Protein AF-A0A1C2FYN4-F1 (afdb_monomer)

InterPro domains:
  IPR036282 Glutathione S-transferase, C-terminal domain superfamily [SSF47616] (30-109)

Radius of gyration: 17.86 Å; Cα contacts (8 Å, |Δi|>4): 74; chains: 1; bounding box: 52×36×40 Å

Foldseek 3Di:
DDPLVCCVPPPVNVVVVCCVVCCVVVVVPQPQVCLVVVVQRDPVVVLVVVLVQLVQALANVHDDDDPCLVVVLVVLVVCVVVVVDDDDPSSVSSNCSSCPPPVNVVVVVVSVVRDPPDPPDD

Secondary structure (DSSP, 8-state):
--TTHHHHTSHHHHHHHHHHHHHHHTT-PPPGGGGGGSSS--HHHHHHHHHHHHHSSSBTTBTS--HHHHHHHHHHHHHHHHTSS---HHHHHHHHHHHHSHHHHHHHHHHHHHS-------

Solvent-accessible surface area (backbone atoms only — not comparable to full-atom values): 7259 Å² total; per-residue (Å²): 140,62,87,69,57,61,53,74,72,29,75,60,43,59,50,51,56,48,52,69,61,44,41,60,76,73,60,68,60,80,52,80,86,49,27,77,74,65,81,67,51,46,73,67,58,48,51,51,53,49,33,58,46,36,63,75,28,77,26,78,71,31,87,48,86,49,74,64,45,58,55,52,34,51,51,50,47,49,24,44,74,73,64,77,32,85,87,44,71,48,51,51,55,38,30,48,57,56,55,66,33,72,67,42,49,51,50,51,50,52,54,61,68,62,50,79,79,71,86,75,80,126

Structure (mmCIF, N/CA/C/O backbone):
data_AF-A0A1C2FYN4-F1
#
_entry.id   AF-A0A1C2FYN4-F1
#
loop_
_atom_site.group_PDB
_atom_site.id
_atom_site.type_symbol
_atom_site.label_atom_id
_atom_site.label_alt_id
_atom_site.label_comp_id
_atom_site.label_asym_id
_atom_site.label_entity_id
_atom_site.label_seq_id
_atom_site.pdbx_PDB_ins_code
_atom_site.Cartn_x
_atom_site.Cartn_y
_atom_site.Cartn_z
_atom_site.occupancy
_atom_site.B_iso_or_equiv
_atom_site.auth_seq_id
_atom_site.auth_comp_id
_atom_site.auth_asym_id
_atom_site.auth_atom_id
_atom_site.pdbx_PDB_model_num
ATOM 1 N N . MET A 1 1 ? 16.530 16.146 -20.924 1.00 40.72 1 MET A N 1
ATOM 2 C CA . MET A 1 1 ? 15.771 16.896 -19.905 1.00 40.72 1 MET A CA 1
ATOM 3 C C . MET A 1 1 ? 14.576 16.032 -19.537 1.00 40.72 1 MET A C 1
ATOM 5 O O . MET A 1 1 ? 13.639 15.944 -20.321 1.00 40.72 1 MET A O 1
ATOM 9 N N . ARG A 1 2 ? 14.722 15.206 -18.494 1.00 42.84 2 ARG A N 1
ATOM 10 C CA . ARG A 1 2 ? 13.801 14.106 -18.178 1.00 42.84 2 ARG A CA 1
ATOM 11 C C . ARG A 1 2 ? 12.770 14.587 -17.157 1.00 42.84 2 ARG A C 1
ATOM 13 O O . ARG A 1 2 ? 13.101 15.243 -16.181 1.00 42.84 2 ARG A O 1
ATOM 20 N N . SER A 1 3 ? 11.510 14.284 -17.429 1.00 46.84 3 SER A N 1
ATOM 21 C CA . SER A 1 3 ? 10.308 14.810 -16.772 1.00 46.84 3 SER A CA 1
ATOM 22 C C . SER A 1 3 ? 10.139 14.457 -15.284 1.00 46.84 3 SER A C 1
ATOM 24 O O . SER A 1 3 ? 9.203 14.954 -14.668 1.00 46.84 3 SER A O 1
ATOM 26 N N . GLY A 1 4 ? 11.014 13.629 -14.703 1.00 48.84 4 GLY A N 1
ATOM 27 C CA . GLY A 1 4 ? 10.987 13.256 -13.279 1.00 48.84 4 GLY A CA 1
ATOM 28 C C . GLY A 1 4 ? 11.747 14.218 -12.355 1.00 48.84 4 GLY A C 1
ATOM 29 O O . GLY A 1 4 ? 11.383 14.361 -11.189 1.00 48.84 4 GLY A O 1
ATOM 30 N N . ASP A 1 5 ? 12.740 14.941 -12.879 1.00 47.38 5 ASP A N 1
ATOM 31 C CA . ASP A 1 5 ? 13.604 15.824 -12.075 1.00 47.38 5 ASP A CA 1
ATOM 32 C C . ASP A 1 5 ? 12.914 17.147 -11.722 1.00 47.38 5 ASP A C 1
ATOM 34 O O . ASP A 1 5 ? 13.148 17.730 -10.666 1.00 47.38 5 ASP A O 1
ATOM 38 N N . PHE A 1 6 ? 11.975 17.582 -12.569 1.00 50.91 6 PHE A N 1
ATOM 39 C CA . PHE A 1 6 ? 11.196 18.804 -12.355 1.00 50.91 6 PHE A CA 1
ATOM 40 C C . PHE A 1 6 ? 10.342 18.738 -11.084 1.00 50.91 6 PHE A C 1
ATOM 42 O O . PHE A 1 6 ? 10.058 19.754 -10.459 1.00 50.91 6 PHE A O 1
ATOM 49 N N . VAL A 1 7 ? 9.932 17.531 -10.698 1.00 55.31 7 VAL A N 1
ATOM 50 C CA . VAL A 1 7 ? 9.030 17.311 -9.575 1.00 55.31 7 VAL A CA 1
ATOM 51 C C . VAL A 1 7 ? 9.792 17.418 -8.249 1.00 55.31 7 VAL A C 1
ATOM 53 O O . VAL A 1 7 ? 9.356 18.163 -7.376 1.00 55.31 7 VAL A O 1
ATOM 56 N N . LYS A 1 8 ? 10.972 16.793 -8.125 1.00 50.56 8 LYS A N 1
ATOM 57 C CA . LYS A 1 8 ? 11.806 16.843 -6.905 1.00 50.56 8 LYS A CA 1
ATOM 58 C C . LYS A 1 8 ? 12.509 18.183 -6.678 1.00 50.56 8 LYS A C 1
ATOM 60 O O . LYS A 1 8 ? 12.691 18.563 -5.526 1.00 50.56 8 LYS A O 1
ATOM 65 N N . GLU A 1 9 ? 12.875 18.893 -7.744 1.00 54.53 9 GLU A N 1
ATOM 66 C CA . GLU A 1 9 ? 13.509 20.217 -7.637 1.00 54.53 9 GLU A CA 1
ATOM 67 C C . GLU A 1 9 ? 12.501 21.372 -7.598 1.00 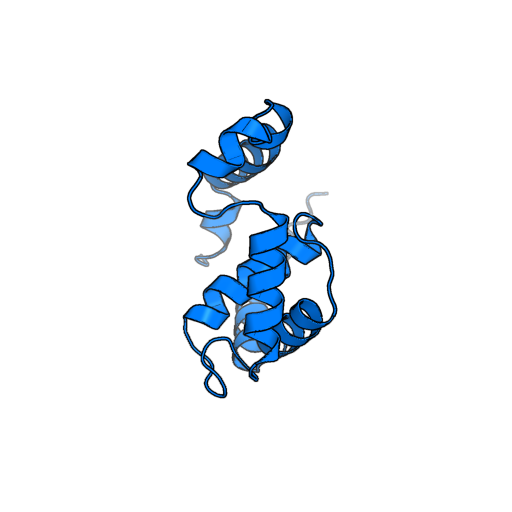54.53 9 GLU A C 1
ATOM 69 O O . GLU A 1 9 ? 12.874 22.534 -7.429 1.00 54.53 9 GLU A O 1
ATOM 74 N N . SER A 1 10 ? 11.203 21.070 -7.713 1.00 52.09 10 SER A N 1
ATOM 75 C CA . SER A 1 10 ? 10.178 22.088 -7.540 1.00 52.09 10 SER A CA 1
ATOM 76 C C . SER A 1 10 ? 10.150 22.561 -6.076 1.00 52.09 10 SER A C 1
ATOM 78 O O . SER A 1 10 ? 10.056 21.737 -5.160 1.00 52.09 10 SER A O 1
ATOM 80 N N . PRO A 1 11 ? 10.140 23.881 -5.811 1.00 58.44 11 PRO A N 1
ATOM 81 C CA . PRO A 1 11 ? 9.958 24.406 -4.453 1.00 58.44 11 PRO A CA 1
ATOM 82 C C . PRO A 1 11 ? 8.623 23.952 -3.832 1.00 58.44 11 PRO A C 1
ATOM 84 O O . PRO A 1 11 ? 8.470 23.925 -2.615 1.00 58.44 11 PRO A O 1
ATOM 87 N N . LEU A 1 12 ? 7.680 23.509 -4.669 1.00 56.25 12 LEU A N 1
ATOM 88 C CA . LEU A 1 12 ? 6.412 22.914 -4.270 1.00 56.25 12 LEU A CA 1
ATOM 89 C C . LEU A 1 12 ? 6.567 21.526 -3.630 1.00 56.25 12 LEU A C 1
ATOM 91 O O . LEU A 1 12 ? 5.766 21.191 -2.768 1.00 56.25 12 LEU A O 1
ATOM 95 N N . TYR A 1 13 ? 7.586 20.732 -3.973 1.00 60.25 13 TYR A N 1
ATOM 96 C CA . TYR A 1 13 ? 7.787 19.404 -3.375 1.00 60.25 13 TYR A CA 1
ATOM 97 C C . TYR A 1 13 ? 8.217 19.485 -1.913 1.00 60.25 13 TYR A C 1
ATOM 99 O O . TYR A 1 13 ? 7.692 18.771 -1.058 1.00 60.25 13 TYR A O 1
ATOM 107 N N . HIS A 1 14 ? 9.124 20.417 -1.615 1.00 55.59 14 HIS A N 1
ATOM 108 C CA . HIS A 1 14 ? 9.496 20.734 -0.240 1.00 55.59 14 HIS A CA 1
ATOM 109 C C . HIS A 1 14 ? 8.300 21.302 0.533 1.00 55.59 14 HIS A C 1
ATOM 111 O O . HIS A 1 14 ? 8.074 20.909 1.674 1.00 55.59 14 HIS A O 1
ATOM 117 N N . GLN A 1 15 ? 7.485 22.148 -0.110 1.00 53.12 15 GLN A N 1
ATOM 118 C CA . GLN A 1 15 ? 6.251 22.682 0.470 1.00 53.12 15 GLN A CA 1
ATOM 119 C C . GLN A 1 15 ? 5.232 21.573 0.791 1.00 53.12 15 GLN A C 1
ATOM 121 O O . GLN A 1 15 ? 4.638 21.582 1.862 1.00 53.12 15 GLN A O 1
ATOM 126 N N . ILE A 1 16 ? 5.047 20.601 -0.108 1.00 63.97 16 ILE A N 1
ATOM 127 C CA . ILE A 1 16 ? 4.105 19.484 0.049 1.00 63.97 16 ILE A CA 1
ATOM 128 C C . ILE A 1 16 ? 4.551 18.546 1.178 1.00 63.97 16 ILE A C 1
ATOM 130 O O . ILE A 1 16 ? 3.736 18.202 2.031 1.00 63.97 16 ILE A O 1
ATOM 134 N N . ILE A 1 17 ? 5.837 18.176 1.234 1.00 64.62 17 ILE A N 1
ATOM 135 C CA . ILE A 1 17 ? 6.387 17.334 2.311 1.00 64.62 17 ILE A CA 1
ATOM 136 C C . ILE A 1 17 ? 6.322 18.059 3.663 1.00 64.62 17 ILE A C 1
ATOM 138 O O . ILE A 1 17 ? 5.931 17.446 4.659 1.00 64.62 17 ILE A O 1
ATOM 142 N N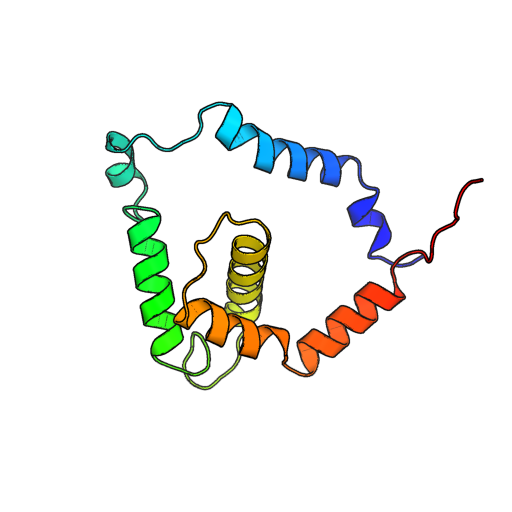 . LEU A 1 18 ? 6.646 19.359 3.706 1.00 53.78 18 LEU A N 1
ATOM 143 C CA . LEU A 1 18 ? 6.503 20.177 4.914 1.00 53.78 18 LEU A CA 1
ATOM 144 C C . LEU A 1 18 ? 5.047 20.218 5.376 1.00 53.78 18 LEU A C 1
ATOM 146 O O . LEU A 1 18 ? 4.789 19.934 6.535 1.00 53.78 18 LEU A O 1
ATOM 150 N N . VAL A 1 19 ? 4.088 20.501 4.491 1.00 61.88 19 VAL A N 1
ATOM 151 C CA . VAL A 1 19 ? 2.660 20.563 4.850 1.00 61.88 19 VAL A CA 1
ATOM 152 C C . VAL A 1 19 ? 2.153 19.209 5.362 1.00 61.88 19 VAL A C 1
ATOM 154 O O . VAL A 1 19 ? 1.512 19.166 6.407 1.00 61.88 19 VAL A O 1
ATOM 157 N N . LEU A 1 20 ? 2.495 18.097 4.706 1.00 64.88 20 LEU A N 1
ATOM 158 C CA . LEU A 1 20 ? 2.100 16.751 5.147 1.00 64.88 20 LEU A CA 1
ATOM 159 C C . LEU A 1 20 ? 2.732 16.337 6.489 1.00 64.88 20 LEU A C 1
ATOM 161 O O . LEU A 1 20 ? 2.093 15.623 7.257 1.00 64.88 20 LEU A O 1
ATOM 165 N N . SER A 1 21 ? 3.944 16.809 6.800 1.00 60.75 21 SER A N 1
ATOM 166 C CA . SER A 1 21 ? 4.664 16.464 8.039 1.00 60.75 21 SER A CA 1
ATOM 167 C C . SER A 1 21 ? 4.379 17.428 9.205 1.00 60.75 21 SER A C 1
ATOM 169 O O . SER A 1 21 ? 4.456 17.028 10.365 1.00 60.75 21 SER A O 1
ATOM 171 N N . LEU A 1 22 ? 4.024 18.691 8.927 1.00 54.84 22 LEU A N 1
ATOM 172 C CA . LEU A 1 22 ? 3.680 19.701 9.940 1.00 54.84 22 LEU A CA 1
ATOM 173 C C . LEU A 1 22 ? 2.233 19.610 10.422 1.00 54.84 22 LEU A C 1
ATOM 175 O O . LEU A 1 22 ? 1.969 19.987 11.559 1.00 54.84 22 LEU A O 1
ATOM 179 N N . LEU A 1 23 ? 1.294 19.124 9.606 1.00 56.88 23 LEU A N 1
ATOM 180 C CA . LEU A 1 23 ? -0.123 19.034 9.990 1.00 56.88 23 LEU A CA 1
ATOM 181 C C . LEU A 1 23 ? -0.369 18.189 11.260 1.00 56.88 23 LEU A C 1
ATOM 183 O O . LEU A 1 23 ? -1.087 18.663 12.145 1.00 56.88 23 LEU A O 1
ATOM 187 N N . PRO A 1 24 ? 0.259 17.009 11.435 1.00 56.09 24 PRO A N 1
ATOM 188 C CA . PRO A 1 24 ? 0.176 16.261 12.691 1.00 56.09 24 PRO A CA 1
ATOM 189 C C . PRO A 1 24 ? 0.829 17.010 13.863 1.00 56.09 24 PRO A C 1
ATOM 191 O O . PRO A 1 24 ? 0.297 17.023 14.971 1.00 56.09 24 PRO A O 1
ATOM 194 N N . MET A 1 25 ? 1.956 17.686 13.61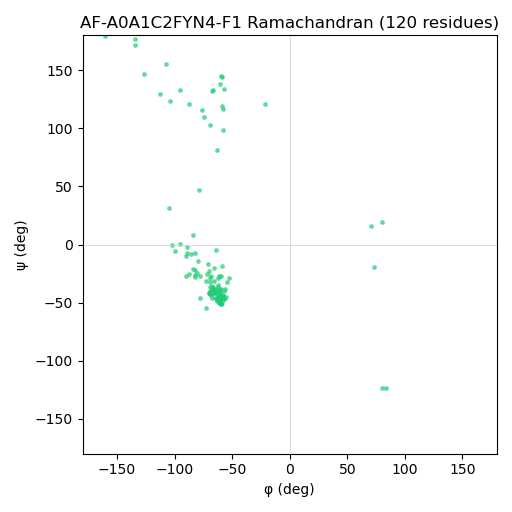3 1.00 55.03 25 MET A N 1
ATOM 195 C CA . MET A 1 25 ? 2.717 18.434 14.623 1.00 55.03 25 MET A CA 1
ATOM 196 C C . MET A 1 25 ? 2.009 19.724 15.075 1.00 55.03 25 MET A C 1
ATOM 198 O O . MET A 1 25 ? 2.189 20.168 16.204 1.00 55.03 25 MET A O 1
ATOM 202 N N . MET A 1 26 ? 1.153 20.289 14.220 1.00 54.00 26 MET A N 1
ATOM 203 C CA . MET A 1 26 ? 0.265 21.419 14.515 1.00 54.00 26 MET A CA 1
ATOM 204 C C . MET A 1 26 ? -1.052 21.007 15.196 1.00 54.00 26 MET A C 1
ATOM 206 O O . MET A 1 26 ? -1.940 21.842 15.366 1.00 54.00 26 MET A O 1
ATOM 210 N N . GLY A 1 27 ? -1.197 19.743 15.609 1.00 48.97 27 GLY A N 1
ATOM 211 C CA . GLY A 1 27 ? -2.361 19.286 16.370 1.00 48.97 27 GLY A CA 1
ATOM 212 C C . GLY A 1 27 ? -3.596 19.002 15.519 1.00 48.97 27 GLY A C 1
ATOM 213 O O . GLY A 1 27 ? -4.696 18.908 16.061 1.00 48.97 27 GLY A O 1
ATOM 214 N N . PHE A 1 28 ? -3.442 18.807 14.205 1.00 49.66 28 PHE A N 1
ATOM 215 C CA . PHE A 1 28 ? -4.510 18.293 13.341 1.00 49.66 28 PHE A CA 1
ATOM 216 C C . PHE A 1 28 ? -4.643 16.765 13.478 1.00 49.66 28 PHE A C 1
ATOM 218 O O . PHE A 1 28 ? -4.715 16.024 12.503 1.00 49.66 28 PHE A O 1
ATOM 225 N N . VAL A 1 29 ? -4.651 16.284 14.720 1.00 54.66 29 VAL A N 1
ATOM 226 C CA . VAL A 1 29 ? -5.120 14.944 15.068 1.00 54.66 29 VAL A CA 1
ATOM 227 C C . VAL A 1 29 ? -6.614 15.097 15.292 1.00 54.66 29 VAL A C 1
ATOM 229 O O . VAL A 1 29 ? -7.028 15.918 16.111 1.00 54.66 29 VAL A O 1
ATOM 232 N N . VAL A 1 30 ? -7.434 14.375 14.527 1.00 53.62 30 VAL A N 1
ATOM 233 C CA . VAL A 1 30 ? -8.888 14.396 14.719 1.00 53.62 30 VAL A CA 1
ATOM 234 C C . VAL A 1 30 ? -9.160 13.960 16.163 1.00 53.62 30 VAL A C 1
ATOM 236 O O . VAL A 1 30 ? -8.812 12.837 16.516 1.00 53.62 30 VAL A O 1
ATOM 239 N N . PRO A 1 31 ? -9.730 14.826 17.022 1.00 55.34 31 PRO A N 1
ATOM 240 C CA . PRO A 1 31 ? -10.069 14.433 18.381 1.00 55.34 31 PRO A CA 1
ATOM 241 C C . PRO A 1 31 ? -11.069 13.272 18.330 1.00 55.34 31 PRO A C 1
ATOM 243 O O . PRO A 1 31 ? -11.945 13.308 17.460 1.00 55.34 31 PRO A O 1
ATOM 246 N N . PRO A 1 32 ? -11.023 12.305 19.262 1.00 55.56 32 PRO A N 1
ATOM 247 C CA . PRO A 1 32 ? -11.919 11.141 19.261 1.00 55.56 32 PRO A CA 1
ATOM 248 C C . PRO A 1 32 ? -13.414 11.510 19.177 1.00 55.56 32 PRO A C 1
ATOM 250 O O . PRO A 1 32 ? -14.229 10.810 18.585 1.00 55.56 32 PRO A O 1
ATOM 253 N N . GLU A 1 33 ? -13.788 12.685 19.681 1.00 53.34 33 GLU A N 1
ATOM 254 C CA . GLU A 1 33 ? -15.148 13.237 19.615 1.00 53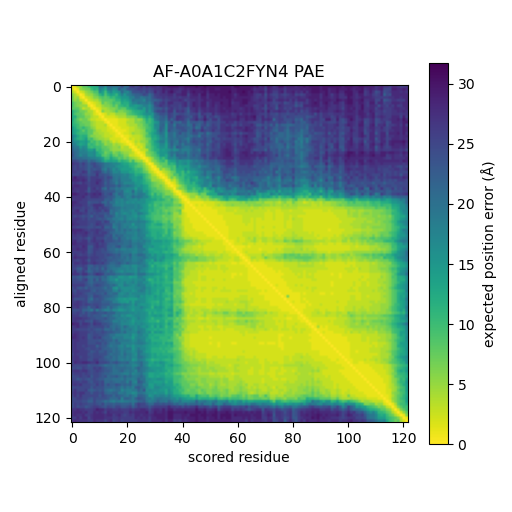.34 33 GLU A CA 1
ATOM 255 C C . GLU A 1 33 ? -15.587 13.671 18.199 1.00 53.34 33 GLU A C 1
ATOM 257 O O . GLU A 1 33 ? -16.783 13.747 17.915 1.00 53.34 33 GLU A O 1
ATOM 262 N N . ARG A 1 34 ? -14.638 13.951 17.295 1.00 53.03 34 ARG A N 1
ATOM 263 C CA . ARG A 1 34 ? -14.882 14.355 15.897 1.00 53.03 34 ARG A CA 1
ATOM 264 C C . ARG A 1 34 ? -14.730 13.210 14.895 1.00 53.03 34 ARG A C 1
ATOM 266 O O . ARG A 1 34 ? -15.081 13.400 13.733 1.00 53.03 34 ARG A O 1
ATOM 273 N N . GLU A 1 35 ? -14.296 12.026 15.329 1.00 52.22 35 GLU A N 1
ATOM 274 C CA . GLU A 1 35 ? -14.219 10.815 14.493 1.00 52.22 35 GLU A CA 1
ATOM 275 C C . GLU A 1 35 ? -15.591 10.460 13.893 1.00 52.22 35 GLU A C 1
ATOM 277 O O . GLU A 1 35 ? -15.715 10.184 12.701 1.00 52.22 35 GLU A O 1
ATOM 282 N N . LYS A 1 36 ? -16.673 10.614 14.673 1.00 51.81 36 LYS A N 1
ATOM 283 C CA . LYS A 1 36 ? -18.053 10.407 14.192 1.00 51.81 36 LYS A CA 1
ATOM 284 C C . LYS A 1 36 ? -18.508 11.409 13.122 1.00 51.81 36 LYS A C 1
ATOM 286 O O . LYS A 1 36 ? -19.456 11.115 12.401 1.00 51.81 36 LYS A O 1
ATOM 291 N N . MET A 1 37 ? -17.858 12.570 12.996 1.00 51.84 37 MET A N 1
ATOM 292 C CA . MET A 1 37 ? -18.186 13.569 11.965 1.00 51.84 37 MET A CA 1
ATOM 293 C C . MET A 1 37 ? -17.406 13.377 10.660 1.00 51.84 37 MET A C 1
ATOM 295 O O . MET A 1 37 ? -17.723 14.022 9.665 1.00 51.84 37 MET A O 1
ATOM 299 N N . MET A 1 38 ? -16.396 12.504 10.646 1.00 55.03 38 MET A N 1
ATOM 300 C CA . MET A 1 38 ? -15.528 12.289 9.484 1.00 55.03 38 MET A CA 1
ATOM 301 C C . MET A 1 38 ? -16.129 11.334 8.438 1.00 55.03 38 MET A C 1
ATOM 303 O O . MET A 1 38 ? -15.571 11.180 7.357 1.00 55.03 38 MET A O 1
ATOM 307 N N . GLY A 1 39 ? -17.266 10.690 8.728 1.00 59.19 39 GLY A N 1
ATOM 308 C CA . GLY A 1 39 ? -17.986 9.818 7.789 1.00 59.19 39 GLY A CA 1
ATOM 309 C C . GLY A 1 39 ? -17.334 8.453 7.523 1.00 59.19 39 GLY A C 1
ATOM 310 O O . GLY A 1 39 ? -18.039 7.538 7.111 1.00 59.19 39 GLY A O 1
ATOM 311 N N . TYR A 1 40 ? -16.037 8.285 7.814 1.00 61.62 40 TYR A N 1
ATOM 312 C CA . TYR A 1 40 ? -15.304 7.013 7.697 1.00 61.62 40 TYR A CA 1
ATOM 313 C C . TYR A 1 40 ? -15.076 6.288 9.038 1.00 61.62 40 TYR A C 1
ATOM 315 O O . TYR A 1 40 ? -14.498 5.205 9.060 1.00 61.62 40 TYR A O 1
ATOM 323 N N . GLY A 1 41 ? -15.539 6.854 10.160 1.00 69.62 41 GLY A N 1
ATOM 324 C CA . GLY A 1 41 ? -15.343 6.280 11.494 1.00 69.62 41 GLY A CA 1
ATOM 325 C C . GLY A 1 41 ? -13.955 6.587 12.052 1.00 69.62 41 GLY A C 1
ATOM 326 O O . GLY A 1 41 ? -13.587 7.754 12.174 1.00 69.62 41 GLY A O 1
ATOM 327 N N . THR A 1 42 ? -13.198 5.552 12.417 1.00 76.12 42 THR A N 1
ATOM 328 C CA . THR A 1 42 ? -11.840 5.691 12.961 1.00 76.12 42 THR A CA 1
ATOM 329 C C . THR A 1 42 ? -10.802 5.241 11.943 1.00 76.12 42 THR A C 1
ATOM 331 O O . THR A 1 42 ? -11.080 4.420 11.070 1.00 76.12 42 THR A O 1
ATOM 334 N N . TYR A 1 43 ? -9.579 5.753 12.072 1.00 75.25 43 TYR A N 1
ATOM 335 C CA . TYR A 1 43 ? -8.462 5.315 11.237 1.00 75.25 43 TYR A CA 1
ATOM 336 C C . TYR A 1 43 ? -8.249 3.793 11.319 1.00 75.25 43 TYR A C 1
ATOM 338 O O . TYR A 1 43 ? -8.135 3.138 10.289 1.00 75.25 43 TYR A O 1
ATOM 346 N N . GLY A 1 44 ? -8.281 3.227 12.532 1.00 80.25 44 GLY A N 1
ATOM 347 C CA . GLY A 1 44 ? -8.143 1.783 12.744 1.00 80.25 44 GLY A CA 1
ATOM 348 C C . GLY A 1 44 ? -9.208 0.978 12.001 1.00 80.25 44 GLY A C 1
ATOM 349 O O . GLY A 1 44 ? -8.859 0.068 11.262 1.00 80.25 44 GLY A O 1
ATOM 350 N N . ALA A 1 45 ? -10.478 1.391 12.084 1.00 83.75 45 ALA A N 1
ATOM 351 C CA . ALA A 1 45 ? -11.570 0.711 11.391 1.00 83.75 45 ALA A CA 1
ATOM 352 C C . ALA A 1 45 ? -11.411 0.734 9.861 1.00 83.75 45 ALA A C 1
ATOM 354 O O . ALA A 1 45 ? -11.760 -0.231 9.189 1.00 83.75 45 ALA A O 1
ATOM 355 N N . VAL A 1 46 ? -10.864 1.817 9.296 1.00 86.06 46 VAL A N 1
ATOM 356 C CA . VAL A 1 46 ? -10.571 1.882 7.856 1.00 86.06 46 VAL A CA 1
ATOM 357 C C . VAL A 1 46 ? -9.465 0.904 7.475 1.00 86.06 46 VAL A C 1
ATOM 359 O O . VAL A 1 46 ? -9.576 0.249 6.442 1.00 86.06 46 VAL A O 1
ATOM 362 N N . ILE A 1 47 ? -8.412 0.793 8.289 1.00 89.81 47 ILE A N 1
ATOM 363 C CA . ILE A 1 47 ? -7.326 -0.161 8.034 1.00 89.81 47 ILE A CA 1
ATOM 364 C C . ILE A 1 47 ? -7.815 -1.605 8.195 1.00 89.81 47 ILE A C 1
ATOM 366 O O . ILE A 1 47 ? -7.457 -2.434 7.365 1.00 89.81 47 ILE A O 1
ATOM 370 N N . ASP A 1 48 ? -8.675 -1.887 9.176 1.00 90.06 48 ASP A N 1
ATOM 371 C CA . ASP A 1 48 ? -9.301 -3.205 9.359 1.00 90.06 48 ASP A CA 1
ATOM 372 C C . ASP A 1 48 ? -10.121 -3.601 8.123 1.00 90.06 48 ASP A C 1
ATOM 374 O O . ASP A 1 48 ? -9.889 -4.648 7.528 1.00 90.06 48 ASP A O 1
ATOM 378 N N . VAL A 1 49 ? -11.011 -2.718 7.657 1.00 91.44 49 VAL A N 1
ATOM 379 C CA . VAL A 1 49 ? -11.818 -2.966 6.449 1.00 91.44 49 VAL A CA 1
ATOM 380 C C . VAL A 1 49 ? -10.942 -3.113 5.205 1.00 91.44 49 VAL A C 1
ATOM 382 O O . VAL A 1 49 ? -11.255 -3.900 4.313 1.00 91.44 49 VAL A O 1
ATOM 385 N N . LEU A 1 50 ? -9.856 -2.343 5.113 1.00 90.69 50 LEU A N 1
ATOM 386 C CA . LEU A 1 50 ? -8.929 -2.440 3.992 1.00 90.69 50 LEU A CA 1
ATOM 387 C C . LEU A 1 50 ? -8.189 -3.780 3.993 1.00 90.69 50 LEU A C 1
ATOM 389 O O . LEU A 1 50 ? -8.033 -4.369 2.927 1.00 90.69 50 LEU A O 1
ATOM 393 N N . GLU A 1 51 ? -7.745 -4.253 5.156 1.00 92.81 51 GLU A N 1
ATOM 394 C CA . GLU A 1 51 ? -7.129 -5.569 5.306 1.00 92.81 51 GLU A CA 1
ATOM 395 C C . GLU A 1 51 ? -8.104 -6.678 4.895 1.00 92.81 51 GLU A C 1
ATOM 397 O O . GLU A 1 51 ? -7.788 -7.455 3.993 1.00 92.81 51 GLU A O 1
ATOM 402 N N . ASP A 1 52 ? -9.327 -6.658 5.429 1.00 91.75 52 ASP A N 1
ATOM 403 C CA . ASP A 1 52 ? -10.381 -7.610 5.062 1.00 91.75 52 ASP A CA 1
ATOM 404 C C . ASP A 1 52 ? -10.669 -7.598 3.551 1.00 91.75 52 ASP A C 1
ATOM 406 O O . ASP A 1 52 ? -10.934 -8.637 2.942 1.00 91.75 52 ASP A O 1
ATOM 410 N N . ALA A 1 53 ? -10.640 -6.424 2.915 1.00 91.25 53 ALA A N 1
ATOM 411 C CA . ALA A 1 53 ? -10.883 -6.289 1.482 1.00 91.25 53 ALA A CA 1
ATOM 412 C C . ALA A 1 53 ? -9.751 -6.888 0.634 1.00 91.25 53 ALA A C 1
ATOM 414 O O . ALA A 1 53 ? -10.024 -7.520 -0.386 1.00 91.25 53 ALA A O 1
ATOM 415 N N . VAL A 1 54 ? -8.486 -6.711 1.035 1.00 92.06 54 VAL A N 1
ATOM 416 C CA . VAL A 1 54 ? -7.342 -7.256 0.280 1.00 92.06 54 VAL A CA 1
ATOM 417 C C . VAL A 1 54 ? -7.102 -8.746 0.531 1.00 92.06 54 VAL A C 1
ATOM 419 O O . VAL A 1 54 ? -6.354 -9.371 -0.222 1.00 92.06 54 VAL A O 1
ATOM 422 N N . GLU A 1 55 ? -7.709 -9.317 1.572 1.00 91.06 55 GLU A N 1
ATOM 423 C CA . GLU A 1 55 ? -7.677 -10.756 1.851 1.00 91.06 55 GLU A CA 1
ATOM 424 C C . GLU A 1 55 ? -8.734 -11.547 1.067 1.00 91.06 55 GLU A C 1
ATOM 426 O O . GLU A 1 55 ? -8.567 -12.746 0.847 1.00 91.06 55 GLU A O 1
ATOM 431 N N . GLN A 1 56 ? -9.792 -10.889 0.584 1.00 90.19 56 GLN A N 1
AT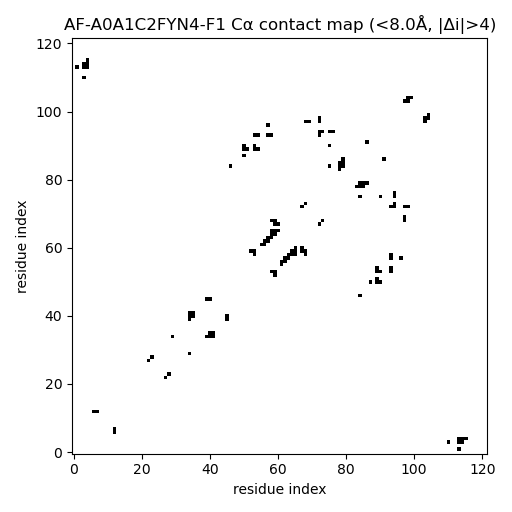OM 432 C CA . GLN A 1 56 ? -10.859 -11.535 -0.192 1.00 90.19 56 GLN A CA 1
ATOM 433 C C . GLN A 1 56 ? -10.440 -11.967 -1.605 1.00 90.19 56 GLN A C 1
ATOM 435 O O . GLN A 1 56 ? -11.136 -12.772 -2.225 1.00 90.19 56 GLN A O 1
ATOM 440 N N . GLY A 1 57 ? -9.330 -11.450 -2.133 1.00 88.19 57 GLY A N 1
ATOM 441 C CA . GLY A 1 57 ? -8.875 -11.742 -3.490 1.00 88.19 57 GLY A CA 1
ATOM 442 C C . GLY A 1 57 ? -7.399 -11.431 -3.711 1.00 88.19 57 GLY A C 1
ATOM 443 O O . GLY A 1 57 ? -6.683 -10.977 -2.818 1.00 88.19 57 GLY A O 1
ATOM 444 N N . GLU A 1 58 ? -6.916 -11.677 -4.928 1.00 89.88 58 GLU A N 1
ATOM 445 C CA . GLU A 1 58 ? -5.530 -11.358 -5.279 1.00 89.88 58 GLU A CA 1
ATOM 446 C C . GLU A 1 58 ? -5.290 -9.833 -5.305 1.00 89.88 58 GLU A C 1
ATOM 448 O O . GLU A 1 58 ? -4.247 -9.349 -4.849 1.00 89.88 58 GLU A O 1
ATOM 453 N N . TYR A 1 59 ? -6.296 -9.083 -5.752 1.00 91.81 59 TYR A N 1
ATOM 454 C CA . TYR A 1 59 ? -6.359 -7.631 -5.896 1.00 91.81 59 TYR A CA 1
ATOM 455 C C . TYR A 1 59 ? -7.687 -7.090 -5.339 1.00 91.81 59 TYR A C 1
ATOM 457 O O . TYR A 1 59 ? -8.604 -7.849 -5.026 1.00 91.81 59 TYR A O 1
ATOM 465 N N . LEU A 1 60 ? -7.830 -5.765 -5.243 1.00 90.31 60 LEU A N 1
ATOM 466 C CA . LEU A 1 60 ? -9.029 -5.128 -4.673 1.00 90.31 60 LEU A CA 1
ATOM 467 C C . LEU A 1 60 ? -10.325 -5.466 -5.420 1.00 90.31 60 LEU A C 1
ATOM 469 O O . LEU A 1 60 ? -11.404 -5.420 -4.837 1.00 90.31 60 LEU A O 1
ATOM 473 N N . LEU A 1 61 ? -10.228 -5.782 -6.712 1.00 91.12 61 LEU A N 1
ATOM 474 C CA . LEU A 1 61 ? -11.364 -6.180 -7.547 1.00 91.12 61 LEU A CA 1
ATOM 475 C C . LEU A 1 61 ? -11.379 -7.695 -7.819 1.00 91.12 61 LEU A C 1
ATOM 477 O O . LEU A 1 61 ? -11.821 -8.132 -8.883 1.00 91.12 61 LEU A O 1
ATOM 481 N N . GLY A 1 62 ? -10.878 -8.495 -6.874 1.00 88.38 62 GLY A N 1
ATOM 482 C CA . GLY A 1 62 ? -10.762 -9.947 -7.000 1.00 88.38 62 GLY A CA 1
ATOM 483 C C . GLY A 1 62 ? -9.494 -10.336 -7.753 1.00 88.38 62 GLY A C 1
ATOM 484 O O . GLY A 1 62 ? -8.399 -9.944 -7.369 1.00 88.38 62 GLY A O 1
ATOM 485 N N . ASP A 1 63 ? -9.624 -11.086 -8.842 1.00 88.75 63 ASP A N 1
ATOM 486 C CA . ASP A 1 63 ? -8.459 -11.659 -9.540 1.00 88.75 63 ASP A CA 1
ATOM 487 C C . ASP A 1 63 ? -7.822 -10.703 -10.564 1.00 88.75 63 ASP A C 1
ATOM 489 O O . ASP A 1 63 ? -6.762 -10.978 -11.124 1.00 88.75 63 ASP A O 1
ATOM 493 N N . ASN A 1 64 ? -8.459 -9.560 -10.843 1.00 89.81 64 ASN A N 1
ATOM 494 C CA . ASN A 1 64 ? -8.010 -8.635 -11.881 1.00 89.81 64 ASN A CA 1
ATOM 495 C C . ASN A 1 64 ? -7.311 -7.410 -11.296 1.00 89.81 64 ASN A C 1
ATOM 497 O O . ASN A 1 64 ? -7.909 -6.630 -10.556 1.00 89.81 64 ASN A O 1
ATOM 501 N N . PHE A 1 65 ? -6.072 -7.182 -11.732 1.00 91.50 65 PHE A N 1
ATOM 502 C CA . PHE A 1 65 ? -5.353 -5.953 -11.424 1.00 91.50 65 PHE A CA 1
ATOM 503 C C . PHE A 1 65 ? -6.018 -4.744 -12.093 1.00 91.50 65 PHE A C 1
ATOM 505 O O . PHE A 1 65 ? -6.268 -4.743 -13.302 1.00 91.50 65 PHE A O 1
ATOM 512 N N . SER A 1 66 ? -6.220 -3.672 -11.331 1.00 93.56 66 SER A N 1
ATOM 513 C CA . SER A 1 66 ? -6.931 -2.480 -11.784 1.00 93.56 66 SER A CA 1
ATOM 514 C C . SER A 1 66 ? -6.227 -1.172 -11.407 1.00 93.56 66 SER A C 1
ATOM 516 O O . SER A 1 66 ? -5.199 -1.140 -10.729 1.00 93.56 66 SER A O 1
ATOM 518 N N . ALA A 1 67 ? -6.797 -0.045 -11.843 1.00 91.44 67 ALA A N 1
ATOM 519 C CA . ALA A 1 67 ? -6.341 1.276 -11.413 1.00 91.44 67 ALA A CA 1
ATOM 520 C C . ALA A 1 67 ? -6.490 1.486 -9.893 1.00 91.44 67 ALA A C 1
ATOM 522 O O . ALA A 1 67 ? -5.710 2.244 -9.313 1.00 91.44 67 ALA A O 1
ATOM 523 N N . ALA A 1 68 ? -7.439 0.795 -9.246 1.00 92.25 68 ALA A N 1
ATOM 524 C CA . ALA A 1 68 ? -7.591 0.840 -7.795 1.00 92.25 68 ALA A CA 1
ATOM 525 C C . ALA A 1 68 ? -6.332 0.304 -7.101 1.00 92.25 68 ALA 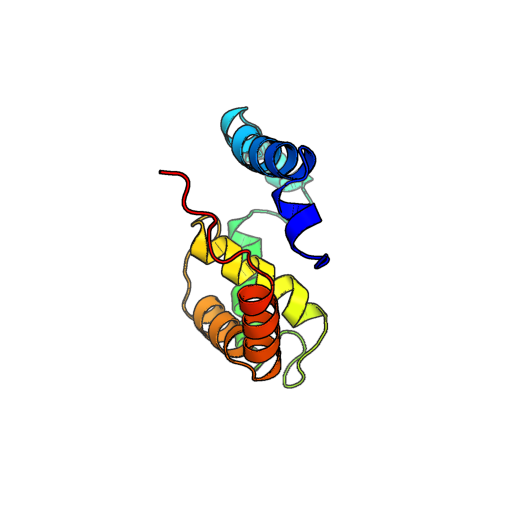A C 1
ATOM 527 O O . ALA A 1 68 ? -5.828 0.935 -6.175 1.00 92.25 68 ALA A O 1
ATOM 528 N N . ASP A 1 69 ? -5.754 -0.782 -7.615 1.00 92.69 69 ASP A N 1
ATOM 529 C CA . ASP A 1 69 ? -4.560 -1.404 -7.043 1.00 92.69 69 ASP A CA 1
ATOM 530 C C . ASP A 1 69 ? -3.304 -0.549 -7.221 1.00 92.69 69 ASP A C 1
ATOM 532 O O . ASP A 1 69 ? -2.431 -0.527 -6.355 1.00 92.69 69 ASP A O 1
ATOM 536 N N . VAL A 1 70 ? -3.221 0.215 -8.317 1.00 91.81 70 VAL A N 1
ATOM 537 C CA . VAL A 1 70 ? -2.148 1.204 -8.504 1.00 91.81 70 VAL A CA 1
ATOM 538 C C . VAL A 1 70 ? -2.216 2.268 -7.413 1.00 91.81 70 VAL A C 1
ATOM 540 O O . VAL A 1 70 ? -1.205 2.566 -6.781 1.00 91.81 70 VAL A O 1
ATOM 543 N N . TYR A 1 71 ? -3.400 2.844 -7.201 1.00 91.31 71 TYR A N 1
ATOM 544 C CA . TYR A 1 71 ? -3.577 3.966 -6.286 1.00 91.31 71 TYR A CA 1
ATOM 545 C C . TYR A 1 71 ? -3.470 3.532 -4.821 1.00 91.31 71 TYR A C 1
ATOM 547 O O . TYR A 1 71 ? -2.642 4.050 -4.071 1.00 91.31 71 TYR A O 1
ATOM 555 N N . VAL A 1 72 ? -4.270 2.540 -4.427 1.00 92.44 72 VAL A N 1
ATOM 556 C CA . VAL A 1 72 ? -4.318 2.043 -3.049 1.00 92.44 72 VAL A CA 1
ATOM 557 C C . VAL A 1 72 ? -3.036 1.302 -2.701 1.00 92.44 72 VAL A C 1
ATOM 559 O O . VAL A 1 72 ? -2.490 1.521 -1.626 1.00 92.44 72 VAL A O 1
ATOM 562 N N . GLY A 1 73 ? -2.499 0.484 -3.612 1.00 91.25 73 GLY A N 1
ATOM 563 C CA . GLY A 1 73 ? -1.230 -0.207 -3.393 1.00 91.25 73 GLY A CA 1
ATOM 564 C C . GLY A 1 73 ? -0.080 0.766 -3.146 1.00 91.25 73 GLY A C 1
ATOM 565 O O . GLY A 1 73 ? 0.660 0.588 -2.183 1.00 91.25 73 GLY A O 1
ATOM 566 N N . ALA A 1 74 ? 0.034 1.842 -3.935 1.00 89.44 74 ALA A N 1
ATOM 567 C CA . ALA A 1 74 ? 1.050 2.870 -3.702 1.00 89.44 74 ALA A CA 1
ATOM 568 C C . ALA A 1 74 ? 0.890 3.552 -2.334 1.00 89.44 74 ALA A C 1
ATOM 570 O O . ALA A 1 74 ? 1.885 3.789 -1.648 1.00 89.44 74 ALA A O 1
ATOM 571 N N . HIS A 1 75 ? -0.348 3.835 -1.916 1.00 89.25 75 HIS A N 1
ATOM 572 C CA . HIS A 1 75 ? -0.620 4.455 -0.620 1.00 89.25 75 HIS A CA 1
ATOM 573 C C . HIS A 1 75 ? -0.295 3.520 0.553 1.00 89.25 75 HIS A C 1
ATOM 575 O O . HIS A 1 75 ? 0.347 3.942 1.511 1.00 89.25 75 HIS A O 1
ATOM 581 N N . VAL A 1 76 ? -0.669 2.240 0.452 1.00 92.12 76 VAL A N 1
ATOM 582 C CA . VAL A 1 76 ? -0.356 1.198 1.442 1.00 92.12 76 VAL A CA 1
ATOM 583 C C . VAL A 1 76 ? 1.154 0.989 1.550 1.00 92.12 76 VAL A C 1
ATOM 585 O O . VAL A 1 76 ? 1.707 1.031 2.647 1.00 92.12 76 VAL A O 1
ATOM 588 N N . GLY A 1 77 ? 1.843 0.835 0.416 1.00 90.56 77 GLY A N 1
ATOM 589 C CA . GLY A 1 77 ? 3.295 0.668 0.374 1.00 90.56 77 GLY A CA 1
ATOM 590 C C . GLY A 1 77 ? 4.043 1.853 0.983 1.00 90.56 77 GLY A C 1
ATOM 591 O O . GLY A 1 77 ? 4.923 1.663 1.823 1.00 90.56 77 GLY A O 1
ATOM 592 N N . PHE A 1 78 ? 3.660 3.078 0.613 1.00 90.06 78 PHE A N 1
ATOM 593 C CA . PHE A 1 78 ? 4.228 4.295 1.191 1.00 90.06 78 PHE A CA 1
ATOM 594 C C . PHE A 1 78 ? 3.930 4.393 2.691 1.00 90.06 78 PHE A C 1
ATOM 596 O O . PHE A 1 78 ? 4.840 4.615 3.486 1.00 90.06 78 PHE A O 1
ATOM 603 N N . GLY A 1 79 ? 2.680 4.179 3.102 1.00 86.19 79 GLY A N 1
ATOM 604 C CA . GLY A 1 79 ? 2.298 4.295 4.503 1.00 86.19 79 GLY A CA 1
ATOM 605 C C . GLY A 1 79 ? 3.004 3.283 5.404 1.00 86.19 79 GLY A C 1
ATOM 606 O O . GLY A 1 79 ? 3.457 3.652 6.485 1.00 86.19 79 GLY A O 1
ATOM 607 N N . MET A 1 80 ? 3.208 2.047 4.938 1.00 92.88 80 MET A N 1
ATOM 608 C CA . MET A 1 80 ? 4.011 1.054 5.662 1.00 92.88 80 MET A CA 1
ATOM 609 C C . MET A 1 80 ? 5.503 1.410 5.684 1.00 92.88 80 MET A C 1
ATOM 611 O O . MET A 1 80 ? 6.174 1.182 6.688 1.00 92.88 80 MET A O 1
ATOM 615 N N . GLN A 1 81 ? 6.040 1.982 4.600 1.00 87.00 81 GLN A N 1
ATOM 616 C CA . GLN A 1 81 ? 7.443 2.405 4.538 1.00 87.00 81 GLN A CA 1
ATOM 617 C C . GLN A 1 81 ? 7.746 3.562 5.504 1.00 87.00 81 GLN A C 1
ATOM 619 O O . GLN A 1 81 ? 8.825 3.595 6.093 1.00 87.00 81 GLN A O 1
ATOM 624 N N . PHE A 1 82 ? 6.812 4.499 5.668 1.00 84.00 82 PHE A N 1
ATOM 625 C CA . PHE A 1 82 ? 6.960 5.665 6.547 1.00 84.00 82 PHE A CA 1
ATOM 626 C C . PHE A 1 82 ? 6.357 5.463 7.947 1.00 84.00 82 PHE A C 1
ATOM 628 O O . PHE A 1 82 ? 6.425 6.370 8.773 1.00 84.00 82 PHE A O 1
ATOM 635 N N . GLY A 1 83 ? 5.789 4.285 8.227 1.00 84.38 83 GLY A N 1
ATOM 636 C CA . GLY A 1 83 ? 5.204 3.943 9.526 1.00 84.38 83 GLY A CA 1
ATOM 637 C C . GLY A 1 83 ? 3.906 4.687 9.851 1.00 84.38 83 GLY A C 1
ATOM 638 O O . GLY A 1 83 ? 3.505 4.721 11.010 1.00 84.38 83 GLY A O 1
ATOM 639 N N . THR A 1 84 ? 3.253 5.294 8.856 1.00 80.31 84 THR A N 1
ATOM 640 C CA . THR A 1 84 ? 1.934 5.918 9.027 1.00 80.31 84 THR A CA 1
ATOM 641 C C . THR A 1 84 ? 0.800 4.904 8.937 1.00 80.31 84 THR A C 1
ATOM 643 O O . T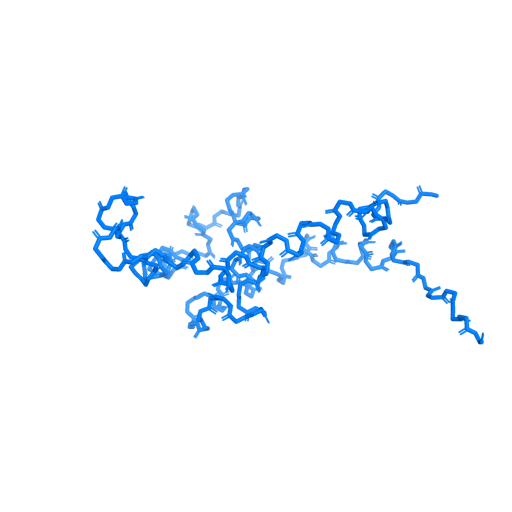HR A 1 84 ? -0.273 5.187 9.452 1.00 80.31 84 THR A O 1
ATOM 646 N N . ILE A 1 85 ? 1.038 3.747 8.307 1.00 85.88 85 ILE A N 1
ATOM 647 C CA . ILE A 1 85 ? 0.163 2.569 8.314 1.00 85.88 85 ILE A CA 1
ATOM 648 C C . ILE A 1 85 ? 0.878 1.460 9.081 1.00 85.88 85 ILE A C 1
ATOM 650 O O . ILE A 1 85 ? 2.041 1.154 8.808 1.00 85.88 85 ILE A O 1
ATOM 654 N N . GLU A 1 86 ? 0.176 0.859 10.041 1.00 87.50 86 GLU A N 1
ATOM 655 C CA . GLU A 1 86 ? 0.668 -0.308 10.766 1.00 87.50 86 GLU A CA 1
ATOM 656 C C . GLU A 1 86 ? 0.917 -1.470 9.799 1.00 87.50 86 GLU A C 1
ATOM 658 O O . GLU A 1 86 ? 0.128 -1.737 8.892 1.00 87.50 86 GLU A O 1
ATOM 663 N N . ARG A 1 87 ? 2.032 -2.176 9.990 1.00 88.94 87 ARG A N 1
ATOM 664 C CA . ARG A 1 87 ? 2.361 -3.338 9.169 1.00 88.94 87 ARG A CA 1
ATOM 665 C C . ARG A 1 87 ? 1.504 -4.518 9.597 1.00 88.94 87 ARG A C 1
ATOM 667 O O . ARG A 1 87 ? 1.649 -5.011 10.712 1.00 88.94 87 ARG A O 1
ATOM 674 N N . ARG A 1 88 ? 0.649 -4.980 8.689 1.00 92.44 88 ARG A N 1
ATOM 675 C CA . ARG A 1 88 ? -0.208 -6.147 8.891 1.00 92.44 88 ARG A CA 1
ATOM 676 C C . ARG A 1 88 ? -0.023 -7.145 7.761 1.00 92.44 88 ARG A C 1
ATOM 678 O O . ARG A 1 88 ? 0.239 -6.745 6.625 1.00 92.44 88 ARG A O 1
ATOM 685 N N . SER A 1 89 ? -0.134 -8.435 8.059 1.00 92.06 89 SER A N 1
ATOM 686 C CA . SER A 1 89 ? 0.206 -9.497 7.107 1.00 92.06 89 SER A CA 1
ATOM 687 C C . SER A 1 89 ? -0.619 -9.436 5.820 1.00 92.06 89 SER A C 1
ATOM 689 O O . SER A 1 89 ? -0.055 -9.642 4.743 1.00 92.06 89 SER A O 1
ATOM 691 N N . GLY A 1 90 ? -1.914 -9.101 5.895 1.00 92.12 90 GLY A N 1
ATOM 692 C CA . GLY A 1 90 ? -2.766 -8.988 4.707 1.00 92.12 90 GLY A CA 1
ATOM 693 C C . GLY A 1 90 ? -2.290 -7.874 3.769 1.00 92.12 90 GLY A C 1
ATOM 694 O O . GLY A 1 90 ? -2.081 -8.091 2.571 1.00 92.12 90 GLY A O 1
ATOM 695 N N . LEU A 1 91 ? -2.001 -6.699 4.337 1.00 93.19 91 LEU A N 1
ATOM 696 C CA . LEU A 1 91 ? -1.493 -5.534 3.605 1.00 93.19 91 LEU A CA 1
ATOM 697 C C . LEU A 1 91 ? -0.088 -5.759 3.036 1.00 93.19 91 LEU A C 1
ATOM 699 O O . LEU A 1 91 ? 0.200 -5.328 1.918 1.00 93.19 91 LEU A O 1
ATOM 703 N N . GLU A 1 92 ? 0.783 -6.456 3.766 1.00 94.81 92 GLU A N 1
ATOM 704 C CA . GLU A 1 92 ? 2.125 -6.806 3.295 1.00 94.81 92 GLU A CA 1
ATOM 705 C C . GLU A 1 92 ? 2.082 -7.748 2.094 1.00 94.81 92 GLU A C 1
ATOM 707 O O . GLU A 1 92 ? 2.770 -7.516 1.095 1.00 94.81 92 GLU A O 1
ATOM 712 N N . HIS A 1 93 ? 1.255 -8.793 2.162 1.00 94.50 93 HIS A N 1
ATOM 713 C CA . HIS A 1 93 ? 1.077 -9.722 1.054 1.00 94.50 93 HIS A CA 1
ATOM 714 C C . HIS A 1 93 ? 0.491 -9.018 -0.172 1.00 94.50 93 HIS A C 1
ATOM 716 O O . HIS A 1 93 ? 1.008 -9.186 -1.279 1.00 94.50 93 HIS A O 1
ATOM 722 N N . TYR A 1 94 ? -0.542 -8.197 0.022 1.00 94.62 94 TYR A N 1
ATOM 723 C CA . TYR A 1 94 ? -1.140 -7.393 -1.040 1.00 94.62 94 TYR A CA 1
ATOM 724 C C . TYR A 1 94 ? -0.125 -6.445 -1.688 1.00 94.62 94 TYR A C 1
ATOM 726 O O . TYR A 1 94 ? 0.063 -6.466 -2.908 1.00 94.62 94 TYR A O 1
ATOM 734 N N . TRP A 1 95 ? 0.607 -5.671 -0.883 1.00 95.00 95 TRP A N 1
ATOM 735 C CA . TRP A 1 95 ? 1.635 -4.765 -1.388 1.00 95.00 95 TRP A CA 1
ATOM 736 C C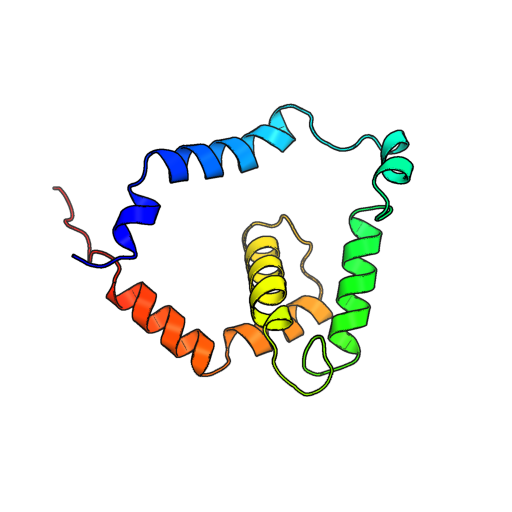 . TRP A 1 95 ? 2.744 -5.508 -2.134 1.00 95.00 95 TRP A C 1
ATOM 738 O O . TRP A 1 95 ? 3.177 -5.062 -3.197 1.00 95.00 95 TRP A O 1
ATOM 748 N N . SER A 1 96 ? 3.171 -6.666 -1.627 1.00 94.19 96 SER A N 1
ATOM 749 C CA . SER A 1 96 ? 4.165 -7.507 -2.292 1.00 94.19 96 SER A CA 1
ATOM 750 C C . SER A 1 96 ? 3.718 -7.886 -3.706 1.00 94.19 96 SER A C 1
ATOM 752 O O . SER A 1 96 ? 4.476 -7.685 -4.657 1.00 94.19 96 SER A O 1
ATOM 754 N N . ARG A 1 97 ? 2.465 -8.324 -3.892 1.00 93.38 97 ARG A N 1
ATOM 755 C CA . ARG A 1 97 ? 1.910 -8.639 -5.223 1.00 93.38 97 ARG A CA 1
ATOM 756 C C . ARG A 1 97 ? 1.901 -7.419 -6.147 1.00 93.38 97 ARG A C 1
ATOM 758 O O . ARG A 1 97 ? 2.342 -7.502 -7.294 1.00 93.38 97 ARG A O 1
ATOM 765 N N . VAL A 1 98 ? 1.446 -6.266 -5.650 1.00 93.19 98 VAL A N 1
ATOM 766 C CA . VAL A 1 98 ? 1.377 -5.024 -6.441 1.00 93.19 98 VAL A CA 1
ATOM 767 C C . VAL A 1 98 ? 2.769 -4.528 -6.847 1.00 93.19 98 VAL A C 1
ATOM 769 O O . VAL A 1 98 ? 2.967 -4.121 -7.994 1.00 93.19 98 VAL A O 1
ATOM 772 N N . ASN A 1 99 ? 3.743 -4.579 -5.938 1.00 92.62 99 ASN A N 1
ATOM 773 C CA . ASN A 1 99 ? 5.083 -4.029 -6.142 1.00 92.62 99 ASN A CA 1
ATOM 774 C C . ASN A 1 99 ? 6.019 -4.964 -6.928 1.00 92.62 99 ASN A C 1
ATOM 776 O O . ASN A 1 99 ? 6.939 -4.501 -7.600 1.00 92.62 99 ASN A O 1
ATOM 780 N N . THR A 1 100 ? 5.786 -6.279 -6.883 1.00 93.56 100 THR A N 1
ATOM 781 C CA . THR A 1 100 ? 6.606 -7.269 -7.609 1.00 93.56 100 THR A CA 1
ATOM 782 C C . THR A 1 100 ? 6.118 -7.551 -9.027 1.00 93.56 100 THR A C 1
ATOM 784 O O . THR A 1 100 ? 6.814 -8.216 -9.796 1.00 93.56 100 THR A O 1
ATOM 787 N N . ARG A 1 101 ? 4.959 -7.017 -9.434 1.00 93.38 101 ARG A N 1
ATOM 788 C CA . ARG A 1 101 ? 4.454 -7.210 -10.798 1.00 93.38 101 ARG A CA 1
ATOM 789 C C . ARG A 1 101 ? 5.458 -6.676 -11.841 1.00 93.38 101 ARG A C 1
ATOM 791 O O . ARG A 1 101 ? 6.025 -5.593 -11.649 1.00 93.38 101 ARG A O 1
ATOM 798 N N . PRO A 1 102 ? 5.612 -7.323 -13.013 1.00 94.00 102 PRO A N 1
ATOM 799 C CA . PRO A 1 102 ? 6.571 -6.891 -14.036 1.00 94.00 102 PRO A CA 1
ATOM 800 C C . PRO A 1 102 ? 6.409 -5.428 -14.474 1.00 94.00 102 PRO A C 1
ATOM 802 O O . PRO A 1 102 ? 7.382 -4.752 -14.798 1.00 94.00 102 PRO A O 1
ATOM 805 N N . ALA A 1 103 ? 5.179 -4.903 -14.475 1.00 91.50 103 ALA A N 1
ATOM 806 C CA . ALA A 1 103 ? 4.920 -3.501 -14.787 1.00 91.50 103 ALA A CA 1
ATOM 807 C C . ALA A 1 103 ? 5.468 -2.528 -13.725 1.00 91.50 103 ALA A C 1
ATOM 809 O O . ALA A 1 103 ? 6.008 -1.494 -14.105 1.00 91.50 103 ALA A O 1
ATOM 810 N N . ALA A 1 104 ? 5.380 -2.862 -12.431 1.00 89.69 104 ALA A N 1
ATOM 811 C CA . ALA A 1 104 ? 5.917 -2.030 -11.352 1.00 89.69 104 ALA A CA 1
ATOM 812 C C . ALA A 1 104 ? 7.449 -2.026 -11.369 1.00 89.69 104 ALA A C 1
ATOM 814 O O . ALA A 1 104 ? 8.058 -0.964 -11.297 1.00 89.69 104 ALA A O 1
ATOM 815 N N . ILE A 1 105 ? 8.070 -3.190 -11.584 1.00 93.94 105 ILE A N 1
ATOM 816 C CA . ILE A 1 105 ? 9.527 -3.310 -11.737 1.00 93.94 105 ILE A CA 1
ATOM 817 C C . ILE A 1 105 ? 10.017 -2.472 -12.925 1.00 93.94 105 ILE A C 1
ATOM 819 O O . ILE A 1 105 ? 10.989 -1.730 -12.801 1.00 93.94 105 ILE A O 1
ATOM 823 N N . ARG A 1 106 ? 9.335 -2.554 -14.078 1.00 93.81 106 ARG A N 1
ATOM 824 C CA . ARG A 1 106 ? 9.671 -1.730 -15.251 1.00 93.81 106 ARG A CA 1
ATOM 825 C C . ARG A 1 106 ? 9.527 -0.237 -14.966 1.00 93.81 106 ARG A C 1
ATOM 827 O O . ARG A 1 106 ? 10.414 0.512 -15.354 1.00 93.81 106 ARG A O 1
ATOM 834 N N . ALA A 1 107 ? 8.448 0.181 -14.304 1.00 89.31 107 ALA A N 1
ATOM 835 C CA . ALA A 1 107 ? 8.238 1.579 -13.933 1.00 89.31 107 ALA A CA 1
ATOM 836 C C . ALA A 1 107 ? 9.354 2.078 -13.006 1.00 89.31 107 ALA A C 1
ATOM 838 O O . ALA A 1 107 ? 10.005 3.065 -13.325 1.00 89.31 107 ALA A O 1
ATOM 839 N N . LYS A 1 108 ? 9.671 1.315 -11.954 1.00 88.94 108 LYS A N 1
ATOM 840 C CA . LYS A 1 108 ? 10.771 1.629 -11.039 1.00 88.94 108 LYS A CA 1
ATOM 841 C C . LYS A 1 108 ? 12.110 1.731 -11.762 1.00 88.94 108 LYS A C 1
ATOM 843 O O . LYS A 1 108 ? 12.854 2.668 -11.527 1.00 88.94 108 LYS A O 1
ATOM 848 N N . LYS A 1 109 ? 12.399 0.810 -12.686 1.00 92.62 109 LYS A N 1
ATOM 849 C CA . LYS A 1 109 ? 13.624 0.877 -13.490 1.00 92.62 109 LYS A CA 1
ATOM 850 C C . LYS A 1 109 ? 13.677 2.156 -14.328 1.00 92.62 109 LYS A C 1
ATOM 852 O O . LYS A 1 109 ? 14.735 2.762 -14.433 1.00 92.62 109 LYS A O 1
ATOM 857 N N . ILE A 1 110 ? 12.561 2.544 -14.949 1.00 92.62 110 ILE A N 1
ATOM 858 C CA . ILE A 1 110 ? 12.490 3.799 -15.700 1.00 92.62 110 ILE A CA 1
ATOM 859 C C . ILE A 1 110 ? 12.790 4.958 -14.753 1.00 92.62 110 ILE A C 1
ATOM 861 O O . ILE A 1 110 ? 13.694 5.726 -15.054 1.00 92.62 110 ILE A O 1
ATOM 865 N N . ASP A 1 111 ? 12.112 5.038 -13.609 1.00 87.38 111 ASP A N 1
ATOM 866 C CA . ASP A 1 111 ? 12.324 6.097 -12.617 1.00 87.38 111 ASP A CA 1
ATOM 867 C C . ASP A 1 111 ? 13.787 6.159 -12.148 1.00 87.38 111 ASP A C 1
ATOM 869 O O . ASP A 1 111 ? 14.391 7.231 -12.177 1.00 87.38 111 ASP A O 1
ATOM 873 N N . ASP A 1 112 ? 14.386 5.013 -11.816 1.00 88.12 112 ASP A N 1
ATOM 874 C CA . ASP A 1 112 ? 15.795 4.883 -11.427 1.00 88.12 112 ASP A CA 1
ATOM 875 C C . ASP A 1 112 ? 16.743 5.334 -12.553 1.00 88.12 112 ASP A C 1
ATOM 877 O O . ASP A 1 112 ? 17.748 5.997 -12.297 1.00 88.12 112 ASP A O 1
ATOM 881 N N . ASP A 1 113 ? 16.423 5.015 -13.812 1.00 89.69 113 ASP A N 1
ATOM 882 C CA . ASP A 1 113 ? 17.196 5.453 -14.976 1.00 89.69 113 ASP A CA 1
ATOM 883 C C . ASP A 1 113 ? 17.073 6.971 -15.206 1.00 89.69 113 ASP A C 1
ATOM 885 O O . ASP A 1 113 ? 17.966 7.550 -15.835 1.00 89.69 113 ASP A O 1
ATOM 889 N N . LEU A 1 114 ? 15.971 7.610 -14.780 1.00 88.69 114 LEU A N 1
ATOM 890 C CA . LEU A 1 114 ? 15.764 9.057 -14.898 1.00 88.69 114 LEU A CA 1
ATOM 891 C C . LEU A 1 114 ? 16.477 9.843 -13.796 1.00 88.69 114 LEU A C 1
ATOM 893 O O . LEU A 1 114 ? 16.788 11.004 -14.051 1.00 88.69 114 LEU A O 1
ATOM 897 N N . LEU A 1 115 ? 16.753 9.232 -12.636 1.00 79.94 115 LEU A N 1
ATOM 898 C CA . LEU A 1 115 ? 17.453 9.904 -11.546 1.00 79.94 115 LEU A CA 1
ATOM 899 C C . LEU A 1 115 ? 18.821 10.422 -12.024 1.00 79.94 115 LEU A C 1
ATOM 901 O O . LEU A 1 115 ? 19.580 9.678 -12.661 1.00 79.94 115 LEU A O 1
ATOM 905 N N . PRO A 1 116 ? 19.183 11.674 -11.697 1.00 72.50 116 PRO A N 1
ATOM 906 C CA . PRO A 1 116 ? 20.528 12.168 -11.919 1.00 72.50 116 PRO A CA 1
ATOM 907 C C . PRO A 1 116 ? 21.488 11.265 -11.143 1.00 72.50 116 PRO A C 1
ATOM 909 O O . PRO A 1 116 ? 21.390 11.141 -9.925 1.00 72.50 116 PRO A O 1
ATOM 912 N N . LYS A 1 117 ? 22.410 10.598 -11.841 1.00 66.62 117 LYS A N 1
ATOM 913 C CA . LYS A 1 117 ? 23.542 9.938 -11.183 1.00 66.62 117 LYS A CA 1
ATOM 914 C C . LYS A 1 117 ? 24.424 11.063 -10.663 1.00 66.62 117 LYS A C 1
ATOM 916 O O . LYS A 1 117 ? 25.046 11.723 -11.489 1.00 66.62 117 LYS A O 1
ATOM 921 N N . ASP A 1 118 ? 24.366 11.329 -9.361 1.00 63.41 118 ASP A N 1
ATOM 922 C CA . ASP A 1 118 ? 24.943 12.495 -8.688 1.00 63.41 118 ASP A CA 1
ATOM 923 C C . ASP A 1 118 ? 26.082 13.188 -9.449 1.00 63.41 118 ASP A C 1
ATOM 925 O O . ASP A 1 118 ? 27.173 12.643 -9.642 1.00 63.41 118 ASP A O 1
ATOM 929 N N . THR A 1 119 ? 25.875 14.469 -9.756 1.00 53.38 119 THR A N 1
ATOM 930 C CA . THR A 1 119 ? 26.959 15.444 -9.662 1.00 53.38 119 THR A CA 1
ATOM 931 C C . THR A 1 119 ? 27.365 15.519 -8.193 1.00 53.38 119 THR A C 1
ATOM 933 O O . THR A 1 119 ? 26.908 16.395 -7.458 1.00 53.38 119 THR A O 1
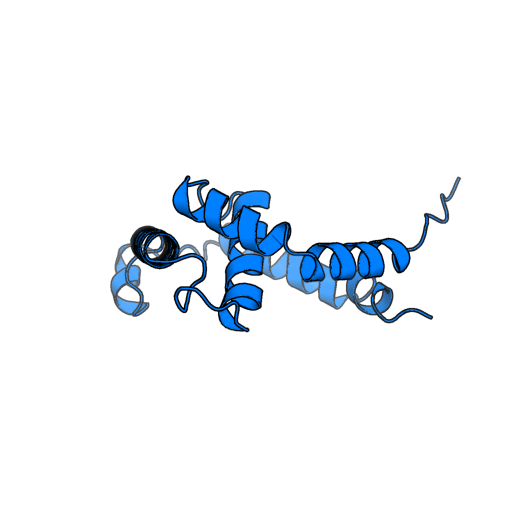ATOM 936 N N . ALA A 1 120 ? 28.182 14.563 -7.754 1.00 48.44 120 ALA A N 1
ATOM 937 C CA . ALA A 1 120 ? 28.859 14.604 -6.472 1.00 48.44 120 ALA A CA 1
ATOM 938 C C . ALA A 1 120 ? 29.700 15.887 -6.439 1.00 48.44 120 ALA A C 1
ATOM 940 O O . ALA A 1 120 ? 30.766 15.961 -7.051 1.00 48.44 120 ALA A O 1
ATOM 941 N N . LYS A 1 121 ? 29.184 16.939 -5.797 1.00 51.56 121 LYS A N 1
ATOM 942 C CA . LYS A 1 121 ? 29.975 18.133 -5.509 1.00 51.56 121 LYS A CA 1
ATOM 943 C C . LYS A 1 121 ? 30.922 17.801 -4.361 1.00 51.56 121 LYS A C 1
ATOM 945 O O . LYS A 1 121 ? 30.488 17.560 -3.238 1.00 51.56 121 LYS A O 1
ATOM 950 N N . THR A 1 122 ? 32.192 17.730 -4.746 1.00 41.19 122 THR A N 1
ATOM 951 C CA . THR A 1 122 ? 33.403 17.871 -3.931 1.00 41.19 122 THR A CA 1
ATOM 952 C C . THR A 1 122 ? 33.403 19.190 -3.165 1.00 41.19 122 THR A C 1
ATOM 954 O O . THR A 1 122 ? 32.813 20.166 -3.688 1.00 41.19 122 THR A O 1
#

pLDDT: mean 76.23, std 17.83, range [40.72, 95.0]

Organism: NCBI:txid163359

Nearest PDB structures (foldseek):
  8ai9-assembly1_B  TM=6.185E-01  e=1.215E-01  Synechocystis sp. PCC 6803
  4hz4-assembly1_A-2  TM=6.200E-01  e=2.374E-01  Actinobacillus pleuropneumoniae
  8ai8-assembly1_B  TM=5.308E-01  e=9.189E-02  Synechocystis sp. PCC 6803
  8aib-assembly1_B  TM=6.132E-01  e=1.899E-01  Synechocystis sp. PCC 6803

Mean predicted aligned error: 13.69 Å

Sequence (122 aa):
MRSGDFVKESPLYHQIILVLSLLPMMGFVVPPEREKMMGYGTYGAVIDVLEDAVEQGEYLLGDNFSAADVYVGAHVGFGMQFGTIERRSGLEHYWSRVNTRPAAIRAKKIDDDLLPKDTAKT